Protein AF-A0A947CZ52-F1 (afdb_monomer_lite)

Radius of gyration: 17.49 Å; chains: 1; bounding box: 54×38×54 Å

Secondary structure (DSSP, 8-state):
-----------SSTTS-TT-EEESS---SSPPP-S--EEEEEEETTT--EEEEEEEEEEE-SSS-EEEEE-TTS-EEEEEE-STT-EEEEEE-TTS-EEEEEEEEETTEEEEEEE-HHHHHHHHHHHHHHTT-EEEE-GGG-EEEES-HHHHHHHHTT--GGGEEEEEEEEE-

Sequence (173 aa):
MTKTFKLIAVSLACLFLQSCYQIKEPIFDKGQRSTISGDILCSNLMSGKAFKDTLKEISTGWISVDYRYKSGDGTVLTFSSGPEDVNIVQMTQIDGSISIFFSDSKDDMLTIYAPDIVGKMNRLEEFRIRSNVAITRGTGGSALISGERPNILKYLSMHRRDLLTPVVLCRRA

Foldseek 3Di:
DDDDDDDDPDDPQLPQAQFWEWEDDDLDPAADDDPDAAKKWKAFPRVRDIDIWGWDWDWDDDPDIGIWTAIPQGKIWGWDDAPDQKTWIWIQHPVRIIIIWIWHDDPQKIWIKGFPCPPQVVVLVVLCVVLVWDWDQDPSNHIYIDDDSSSVNSSRNVCDPVRIDTGMMMGHD

pLDDT: mean 86.95, std 15.35, range [36.25, 97.5]

Organism: NCBI:txid2840188

Structure (mmCIF, N/CA/C/O backbone):
data_AF-A0A947CZ52-F1
#
_entry.id   AF-A0A947CZ52-F1
#
loop_
_atom_site.group_PDB
_atom_site.id
_atom_site.type_symbol
_atom_site.label_atom_id
_atom_site.label_alt_id
_atom_site.label_comp_id
_atom_site.label_asym_id
_atom_site.label_entity_id
_atom_site.label_seq_id
_atom_site.pdbx_PDB_ins_code
_atom_site.Cartn_x
_atom_site.Cartn_y
_atom_site.Cartn_z
_atom_site.occupancy
_atom_site.B_iso_or_equiv
_atom_site.auth_seq_id
_atom_site.auth_comp_id
_atom_site.auth_asym_id
_atom_site.auth_atom_id
_atom_site.pdbx_PDB_model_num
ATOM 1 N N . MET A 1 1 ? -30.366 22.668 -38.616 1.00 43.50 1 MET A N 1
ATOM 2 C CA . MET A 1 1 ? -30.354 22.622 -37.136 1.00 43.50 1 MET A CA 1
ATOM 3 C C . MET A 1 1 ? -29.797 21.274 -36.702 1.00 43.50 1 MET A C 1
ATOM 5 O O . MET A 1 1 ? -30.540 20.321 -36.517 1.00 43.50 1 MET A O 1
ATOM 9 N N . THR A 1 2 ? -28.476 21.171 -36.623 1.00 37.47 2 THR A N 1
ATOM 10 C CA . THR A 1 2 ? -27.760 19.941 -36.267 1.00 37.47 2 THR A CA 1
ATOM 11 C C . THR A 1 2 ? -27.255 20.093 -34.839 1.00 37.47 2 THR A C 1
ATOM 13 O O . THR A 1 2 ? -26.414 20.940 -34.551 1.00 37.47 2 THR A O 1
ATOM 16 N N . LYS A 1 3 ? -27.839 19.309 -33.929 1.00 52.78 3 LYS A N 1
ATOM 17 C CA . LYS A 1 3 ? -27.336 19.102 -32.571 1.00 52.78 3 LYS A CA 1
ATOM 18 C C . LYS A 1 3 ? -26.173 18.117 -32.658 1.00 52.78 3 LYS A C 1
ATOM 20 O O . LYS A 1 3 ? -26.393 16.998 -33.110 1.00 52.78 3 LYS A O 1
ATOM 25 N N . THR A 1 4 ? -25.000 18.473 -32.144 1.00 47.34 4 THR A N 1
ATOM 26 C CA . THR A 1 4 ? -24.012 17.455 -31.771 1.00 47.34 4 THR A CA 1
ATOM 27 C C . THR A 1 4 ? -23.315 17.871 -30.486 1.00 47.34 4 THR A C 1
ATOM 29 O O . THR A 1 4 ? -22.655 18.904 -30.406 1.00 47.34 4 THR A O 1
ATOM 32 N N . PHE A 1 5 ? -23.565 17.062 -29.461 1.00 44.16 5 PHE A N 1
ATOM 33 C CA . PHE A 1 5 ? -23.057 17.145 -28.103 1.00 44.16 5 PHE A CA 1
ATOM 34 C C . PHE A 1 5 ? -21.535 17.365 -28.072 1.00 44.16 5 PHE A C 1
ATOM 36 O O . PHE A 1 5 ? -20.767 16.494 -28.470 1.00 44.16 5 PHE A O 1
ATOM 43 N N . LYS A 1 6 ? -21.095 18.505 -27.532 1.00 47.59 6 LYS A N 1
ATOM 44 C CA . LYS A 1 6 ? -19.766 18.652 -26.927 1.00 47.59 6 LYS A CA 1
ATOM 45 C C . LYS A 1 6 ? -19.946 18.540 -25.423 1.00 47.59 6 LYS A C 1
ATOM 47 O O . LYS A 1 6 ? -20.361 19.509 -24.809 1.00 47.59 6 LYS A O 1
ATOM 52 N N . LEU A 1 7 ? -19.703 17.353 -24.886 1.00 51.16 7 LEU A N 1
ATOM 53 C CA . LEU A 1 7 ? -19.514 16.990 -23.474 1.00 51.16 7 LEU A CA 1
ATOM 54 C C . LEU A 1 7 ? -19.407 15.462 -23.553 1.00 51.16 7 LEU A C 1
ATOM 56 O O . LEU A 1 7 ? -20.362 14.809 -23.947 1.00 51.16 7 LEU A O 1
ATOM 60 N N . ILE A 1 8 ? -18.238 14.851 -23.409 1.00 45.78 8 ILE A N 1
ATOM 61 C CA . ILE A 1 8 ? -17.661 14.493 -22.115 1.00 45.78 8 ILE A CA 1
ATOM 62 C C . ILE A 1 8 ? -16.153 14.317 -22.342 1.00 45.78 8 ILE A C 1
ATOM 64 O O . ILE A 1 8 ? -15.705 13.331 -22.920 1.00 45.78 8 ILE A O 1
ATOM 68 N N . ALA A 1 9 ? -15.369 15.295 -21.902 1.00 46.38 9 ALA A N 1
ATOM 69 C CA . ALA A 1 9 ? -13.922 15.182 -21.732 1.00 46.38 9 ALA A CA 1
ATOM 70 C C . ALA A 1 9 ? -13.598 15.476 -20.265 1.00 46.38 9 ALA A C 1
ATOM 72 O O . ALA A 1 9 ? -12.869 16.403 -19.939 1.0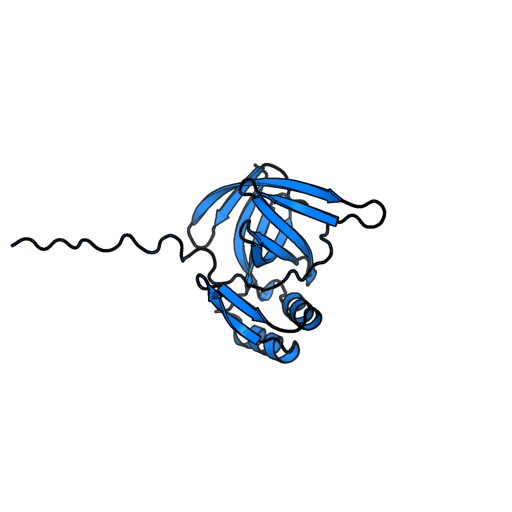0 46.38 9 ALA A O 1
ATOM 73 N N . VAL A 1 10 ? -14.239 14.734 -19.364 1.00 48.84 10 VAL A N 1
ATOM 74 C CA . VAL A 1 10 ? -13.966 14.745 -17.927 1.00 48.84 10 VAL A CA 1
ATOM 75 C C . VAL A 1 10 ? -14.163 13.307 -17.451 1.00 48.84 10 VAL A C 1
ATOM 77 O O . VAL A 1 10 ? -15.118 12.659 -17.875 1.00 48.84 10 VAL A O 1
ATOM 80 N N . SER A 1 11 ? -13.263 12.829 -16.586 1.00 41.50 11 SER A N 1
ATOM 81 C CA . SER A 1 11 ? -13.376 11.577 -15.808 1.00 41.50 11 SER A CA 1
ATOM 82 C C . SER A 1 11 ? -12.683 10.315 -16.343 1.00 41.50 11 SER A C 1
ATOM 84 O O . SER A 1 11 ? -13.212 9.222 -16.177 1.00 41.50 11 SER A O 1
ATOM 86 N N . LEU A 1 12 ? -11.458 10.405 -16.878 1.00 36.25 12 LEU A N 1
ATOM 87 C CA . LEU A 1 12 ? -10.589 9.212 -16.990 1.00 36.25 12 LEU A CA 1
ATOM 88 C C . LEU A 1 12 ? -9.523 9.105 -15.883 1.00 36.25 12 LEU A C 1
ATOM 90 O O . LEU A 1 12 ? -8.835 8.094 -15.811 1.00 36.25 12 LEU A O 1
ATOM 94 N N . ALA A 1 13 ? -9.421 10.100 -14.993 1.00 39.09 13 ALA A N 1
ATOM 95 C CA . ALA A 1 13 ? -8.494 10.102 -13.853 1.00 39.09 13 ALA A CA 1
ATOM 96 C C . ALA A 1 13 ? -9.147 9.700 -12.506 1.00 39.09 13 ALA A C 1
ATOM 98 O O . ALA A 1 13 ? -8.440 9.454 -11.537 1.00 39.09 13 ALA A O 1
ATOM 99 N N . CYS A 1 14 ? -10.481 9.572 -12.430 1.00 38.66 14 CYS A N 1
ATOM 100 C CA . CYS A 1 14 ? -11.208 9.266 -11.181 1.00 38.66 14 CYS A CA 1
ATOM 101 C C . CYS A 1 14 ? -11.470 7.770 -10.916 1.00 38.66 14 CYS A C 1
ATOM 103 O O . CYS A 1 14 ? -12.133 7.434 -9.938 1.00 38.66 14 CYS A O 1
ATOM 105 N N . LEU A 1 15 ? -10.986 6.868 -11.772 1.00 40.78 15 LEU A N 1
ATOM 106 C CA . LEU A 1 15 ? -11.230 5.422 -11.639 1.00 40.78 15 LEU A CA 1
ATOM 107 C C . LEU A 1 15 ? -10.068 4.657 -10.991 1.00 40.78 15 LEU A C 1
ATOM 109 O O . LEU A 1 15 ? -10.142 3.442 -10.849 1.00 40.78 15 LEU A O 1
ATOM 113 N N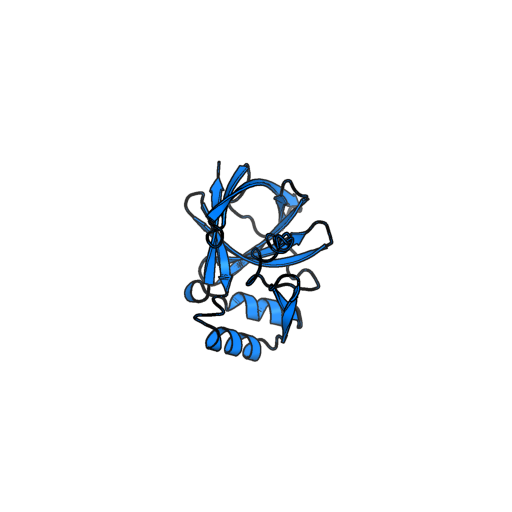 . PHE A 1 16 ? -8.999 5.346 -10.586 1.00 42.53 16 PHE A N 1
ATOM 114 C CA . PHE A 1 16 ? -7.753 4.684 -10.200 1.00 42.53 16 PHE A CA 1
ATOM 115 C C . PHE A 1 16 ? -7.609 4.351 -8.708 1.00 42.53 16 PHE A C 1
ATOM 117 O O . PHE A 1 16 ? -6.703 3.598 -8.373 1.00 42.53 16 PHE A O 1
ATOM 124 N N . LEU A 1 17 ? -8.465 4.858 -7.810 1.00 48.59 17 LEU A N 1
ATOM 125 C CA . LEU A 1 17 ? -8.219 4.775 -6.357 1.00 48.59 17 LEU A CA 1
ATOM 126 C C . LEU A 1 17 ? -9.491 4.641 -5.498 1.00 48.59 17 LEU A C 1
ATOM 128 O O . LEU A 1 17 ? -9.526 5.126 -4.370 1.00 48.59 17 LEU A O 1
ATOM 132 N N . GLN A 1 18 ? -10.546 3.984 -5.990 1.00 53.91 18 GLN A N 1
ATOM 133 C CA . GLN A 1 18 ? -11.814 3.899 -5.240 1.00 53.91 18 GLN A CA 1
ATOM 134 C C . GLN A 1 18 ? -11.773 3.016 -3.979 1.00 53.91 18 GLN A C 1
ATOM 136 O O . GLN A 1 18 ? -12.779 2.871 -3.291 1.00 53.91 18 GLN A O 1
ATOM 141 N N . SER A 1 19 ? -10.624 2.433 -3.647 1.00 58.53 19 SER A N 1
ATOM 142 C CA . SER A 1 19 ? -10.519 1.544 -2.490 1.00 58.53 19 SER A CA 1
ATOM 143 C C . SER A 1 19 ? -9.148 1.562 -1.807 1.00 58.53 19 SER A C 1
ATOM 145 O O . SER A 1 19 ? -8.890 0.741 -0.939 1.00 58.53 19 SER A O 1
ATOM 147 N N . CYS A 1 20 ? -8.277 2.533 -2.099 1.00 82.88 20 CYS A N 1
ATOM 148 C CA . CYS A 1 20 ? -7.133 2.797 -1.218 1.00 82.88 20 CYS A CA 1
ATOM 149 C C . CYS A 1 20 ? -7.583 3.633 -0.015 1.00 82.88 20 CYS A C 1
ATOM 151 O O . CYS A 1 20 ? -8.494 4.463 -0.121 1.00 82.88 20 CYS A O 1
ATOM 153 N N . TYR A 1 21 ? -6.916 3.451 1.120 1.00 92.00 21 TYR A N 1
ATOM 154 C CA . TYR A 1 21 ? -7.121 4.326 2.265 1.00 92.00 21 TYR A CA 1
ATOM 155 C C . TYR A 1 21 ? -6.244 5.568 2.150 1.00 92.00 21 TYR A C 1
ATOM 157 O O . TYR A 1 21 ? -5.119 5.482 1.673 1.00 92.00 21 TYR A O 1
ATOM 165 N N . GLN A 1 22 ? -6.727 6.710 2.620 1.00 94.06 22 GLN A N 1
ATOM 166 C CA . GLN A 1 22 ? -5.927 7.913 2.836 1.00 94.06 22 GLN A CA 1
ATOM 167 C C . GLN A 1 22 ? -5.703 8.120 4.329 1.00 94.06 22 GLN A C 1
ATOM 169 O O . GLN A 1 22 ? -6.574 7.803 5.139 1.00 94.06 22 GLN A O 1
ATOM 174 N N . ILE A 1 23 ? -4.551 8.679 4.685 1.00 94.69 23 ILE A N 1
ATOM 175 C CA . ILE A 1 23 ? -4.229 9.109 6.049 1.00 94.69 23 ILE A CA 1
ATOM 176 C C . ILE A 1 23 ? -3.572 10.488 6.009 1.00 94.69 23 ILE A C 1
ATOM 178 O O . ILE A 1 23 ? -3.002 10.884 4.994 1.00 94.69 23 ILE A O 1
ATOM 182 N N . LYS A 1 24 ? -3.668 11.234 7.111 1.00 92.38 24 LYS A N 1
ATOM 183 C CA . LYS A 1 24 ? -3.115 12.596 7.195 1.00 92.38 24 LYS A CA 1
ATOM 184 C C . LYS A 1 24 ? -1.618 12.626 7.489 1.00 92.38 24 LYS A C 1
ATOM 186 O O . LYS A 1 24 ? -0.940 13.554 7.072 1.00 92.38 24 LYS A O 1
ATOM 191 N N . GLU A 1 25 ? -1.125 11.630 8.215 1.00 93.75 25 GLU A N 1
ATOM 192 C CA . GLU A 1 25 ? 0.248 11.582 8.714 1.00 93.75 25 GLU A CA 1
ATOM 193 C C . GLU A 1 25 ? 0.836 10.180 8.524 1.00 93.75 25 GLU A C 1
ATOM 195 O O . GLU A 1 25 ? 0.078 9.205 8.542 1.00 93.75 25 GLU A O 1
ATOM 200 N N . PRO A 1 26 ? 2.165 10.047 8.356 1.00 94.25 26 PRO A N 1
ATOM 201 C CA . PRO A 1 26 ? 2.825 8.749 8.277 1.00 94.25 26 PRO A CA 1
ATOM 202 C C . PRO A 1 26 ? 2.559 7.876 9.510 1.00 94.25 26 PRO A C 1
ATOM 204 O O . PRO A 1 26 ? 2.673 8.328 10.648 1.00 94.25 26 PRO A O 1
ATOM 207 N N . ILE A 1 27 ? 2.274 6.592 9.292 1.00 94.94 27 ILE A N 1
ATOM 208 C CA . ILE A 1 27 ? 2.032 5.609 10.365 1.00 94.94 27 ILE A CA 1
ATOM 209 C C . ILE A 1 27 ? 3.194 4.632 10.563 1.00 94.94 27 ILE A C 1
ATOM 211 O O . ILE A 1 27 ? 3.189 3.867 11.534 1.00 94.94 27 ILE A O 1
ATOM 215 N N . PHE A 1 28 ? 4.194 4.657 9.680 1.00 94.19 28 PHE A N 1
ATOM 216 C CA . PHE A 1 28 ? 5.405 3.844 9.781 1.00 94.19 28 PHE A CA 1
ATOM 217 C C . PHE A 1 28 ? 6.637 4.711 10.023 1.00 94.19 28 PHE A C 1
ATOM 219 O O . PHE A 1 28 ? 7.000 5.530 9.177 1.00 94.19 28 PHE A O 1
ATOM 226 N N . ASP A 1 29 ? 7.327 4.460 11.137 1.00 90.25 29 ASP A N 1
ATOM 227 C CA . ASP A 1 29 ? 8.626 5.090 11.409 1.00 90.25 29 ASP A CA 1
ATOM 228 C C . ASP A 1 29 ? 9.718 4.503 10.518 1.00 90.25 29 ASP A C 1
ATOM 230 O O . ASP A 1 29 ? 10.625 5.215 10.102 1.00 90.25 29 ASP A O 1
ATOM 234 N N . LYS A 1 30 ? 9.616 3.205 10.206 1.00 93.00 30 LYS A N 1
ATOM 235 C CA . LYS A 1 30 ? 10.569 2.457 9.385 1.00 93.00 30 LYS A CA 1
ATOM 236 C C . LYS A 1 30 ? 9.849 1.505 8.447 1.00 93.00 30 LYS A C 1
ATOM 238 O O . LYS A 1 30 ? 8.805 0.958 8.803 1.00 93.00 30 LYS A O 1
ATOM 243 N N . GLY A 1 31 ? 10.434 1.298 7.278 1.00 95.12 31 GLY A N 1
ATOM 244 C CA . GLY A 1 31 ? 10.046 0.264 6.341 1.00 95.12 31 GLY A CA 1
ATOM 245 C C . GLY A 1 31 ? 10.912 -0.983 6.456 1.00 95.12 31 GLY A C 1
ATOM 246 O O . GLY A 1 31 ? 12.077 -0.944 6.855 1.00 95.12 31 GLY A O 1
ATOM 247 N N . GLN A 1 32 ? 10.313 -2.104 6.086 1.00 94.31 32 GLN A N 1
ATOM 248 C CA . GLN A 1 32 ? 10.964 -3.392 5.935 1.00 94.31 32 GLN A CA 1
ATOM 249 C C . GLN A 1 32 ? 11.346 -3.623 4.477 1.00 94.31 32 GLN A C 1
ATOM 251 O O . GLN A 1 32 ? 10.759 -3.052 3.554 1.00 94.31 32 GLN A O 1
ATOM 256 N N . ARG A 1 33 ? 12.342 -4.486 4.274 1.00 92.94 33 ARG A N 1
ATOM 257 C CA . ARG A 1 33 ? 12.773 -4.861 2.935 1.00 92.94 33 ARG A CA 1
ATOM 258 C C . ARG A 1 33 ? 11.669 -5.638 2.219 1.00 92.94 33 ARG A C 1
ATOM 260 O O . ARG A 1 33 ? 11.100 -6.570 2.777 1.00 92.94 33 ARG A O 1
ATOM 267 N N . SER A 1 34 ? 11.426 -5.273 0.971 1.00 88.56 34 SER A N 1
ATOM 268 C CA . SER A 1 34 ? 10.576 -5.974 0.018 1.00 88.56 34 SER A CA 1
ATOM 269 C C . SER A 1 34 ? 11.436 -6.550 -1.107 1.00 88.56 34 SER A C 1
ATOM 271 O O . SER A 1 34 ? 12.543 -6.088 -1.380 1.00 88.56 34 SER A O 1
ATOM 273 N N . THR A 1 35 ? 10.931 -7.574 -1.781 1.00 84.75 35 THR A N 1
ATOM 274 C CA . THR A 1 35 ? 11.567 -8.189 -2.957 1.00 84.75 35 THR A CA 1
ATOM 275 C C . THR A 1 35 ? 11.431 -7.331 -4.219 1.00 84.75 35 THR A C 1
ATOM 277 O O . THR A 1 35 ? 12.051 -7.633 -5.243 1.00 84.75 35 THR A O 1
ATOM 280 N N . ILE A 1 36 ? 10.638 -6.257 -4.176 1.00 79.88 36 ILE A N 1
ATOM 281 C CA . ILE A 1 36 ? 10.373 -5.411 -5.339 1.00 79.88 36 ILE A CA 1
ATOM 282 C C . ILE A 1 36 ? 11.458 -4.342 -5.489 1.00 79.88 36 ILE A C 1
ATOM 284 O O . ILE A 1 36 ? 11.681 -3.520 -4.609 1.00 79.88 36 ILE A O 1
ATOM 288 N N . SER A 1 37 ? 12.163 -4.361 -6.611 1.00 90.19 37 SER A N 1
ATOM 289 C CA . SER A 1 37 ? 13.085 -3.304 -7.033 1.00 90.19 37 SER A CA 1
ATOM 290 C C . SER A 1 37 ? 13.428 -3.504 -8.507 1.00 90.19 37 SER A C 1
ATOM 292 O O . SER A 1 37 ? 13.287 -4.613 -9.038 1.00 90.19 37 SER A O 1
ATOM 294 N N . GLY A 1 38 ? 13.866 -2.426 -9.152 1.00 92.88 38 GLY A N 1
ATOM 295 C CA . GLY A 1 38 ? 14.144 -2.381 -10.582 1.00 92.88 38 GLY A CA 1
ATOM 296 C C . GLY A 1 38 ? 12.920 -1.998 -11.406 1.00 92.88 38 GLY A C 1
ATOM 297 O O . GLY A 1 38 ? 11.958 -1.418 -10.892 1.00 92.88 38 GLY A O 1
ATOM 298 N N . ASP A 1 39 ? 12.988 -2.309 -12.694 1.00 95.12 39 ASP A N 1
ATOM 299 C CA . ASP A 1 39 ? 11.918 -2.027 -13.641 1.00 95.12 39 ASP A CA 1
ATOM 300 C C . ASP A 1 39 ? 10.771 -3.019 -13.454 1.00 95.12 39 ASP A C 1
ATOM 302 O O . ASP A 1 39 ? 10.970 -4.233 -13.356 1.00 95.12 39 ASP A O 1
ATOM 306 N N . ILE A 1 40 ? 9.553 -2.489 -13.399 1.00 93.94 40 ILE A N 1
ATOM 307 C CA . ILE A 1 40 ? 8.331 -3.266 -13.241 1.00 93.94 40 ILE A CA 1
ATOM 308 C C . ILE A 1 40 ? 7.323 -2.913 -14.330 1.00 93.94 40 ILE A C 1
ATOM 310 O O . ILE A 1 40 ? 7.126 -1.753 -14.697 1.00 93.94 40 ILE A O 1
ATOM 314 N N . LEU A 1 41 ? 6.651 -3.941 -14.837 1.00 94.75 41 LEU A N 1
ATOM 315 C CA . LEU A 1 41 ? 5.488 -3.812 -15.700 1.00 94.75 41 LEU A CA 1
ATOM 316 C C . LEU A 1 41 ? 4.242 -4.133 -14.883 1.00 94.75 41 LEU A C 1
ATOM 318 O O . LEU A 1 41 ? 4.063 -5.264 -14.431 1.00 94.75 41 LEU A O 1
ATOM 322 N N . CYS A 1 42 ? 3.377 -3.143 -14.722 1.00 93.38 42 CYS A N 1
ATOM 323 C CA . CYS A 1 42 ? 2.147 -3.250 -13.962 1.00 93.38 42 CYS A CA 1
ATOM 324 C C . CYS A 1 42 ? 0.923 -3.282 -14.876 1.00 93.38 42 CYS A C 1
ATOM 326 O O . CYS A 1 42 ? 0.877 -2.617 -15.909 1.00 93.38 42 CYS A O 1
ATOM 328 N N . SER A 1 43 ? -0.098 -4.028 -14.468 1.00 94.88 43 SER A N 1
ATOM 329 C CA . SER A 1 43 ? -1.421 -4.062 -15.079 1.00 94.88 43 SER A CA 1
ATOM 330 C C . SER A 1 43 ? -2.466 -3.758 -14.017 1.00 94.88 43 SER A C 1
ATOM 332 O O . SER A 1 43 ? -2.541 -4.432 -12.989 1.00 94.88 43 SER A O 1
ATOM 334 N N . ASN A 1 44 ? -3.263 -2.722 -14.255 1.00 91.75 44 ASN A N 1
ATOM 335 C CA . ASN A 1 44 ? -4.409 -2.402 -13.423 1.00 91.75 44 ASN A CA 1
ATOM 336 C C . ASN A 1 44 ? -5.577 -3.312 -13.825 1.00 91.75 44 ASN A C 1
ATOM 338 O O . ASN A 1 44 ? -6.104 -3.196 -14.931 1.00 91.75 44 ASN A O 1
ATOM 342 N N . LEU A 1 45 ? -5.994 -4.194 -12.919 1.00 91.06 45 LEU A N 1
ATOM 343 C CA . LEU A 1 45 ? -7.008 -5.217 -13.189 1.00 91.06 45 LEU A CA 1
ATOM 344 C C . LEU A 1 45 ? -8.414 -4.637 -13.375 1.00 91.06 45 LEU A C 1
ATOM 346 O O . LEU A 1 45 ? -9.246 -5.249 -14.036 1.00 91.06 45 LEU A O 1
ATOM 350 N N . MET A 1 46 ? -8.669 -3.443 -12.839 1.00 86.12 46 MET A N 1
ATOM 351 C CA . MET A 1 46 ? -9.971 -2.777 -12.934 1.00 86.12 46 MET A CA 1
ATOM 352 C C . MET A 1 46 ? -10.163 -2.062 -14.275 1.00 86.12 46 MET A C 1
ATOM 354 O O . MET A 1 46 ? -11.266 -2.017 -14.809 1.00 86.12 46 MET A O 1
ATOM 358 N N . SER A 1 47 ? -9.094 -1.479 -14.821 1.00 86.94 47 SER A N 1
ATOM 359 C CA . SER A 1 47 ? -9.126 -0.703 -16.070 1.00 86.94 47 SER A CA 1
ATOM 360 C C . SER A 1 47 ? -8.525 -1.432 -17.274 1.00 86.94 47 SER A C 1
ATOM 362 O O . SER A 1 47 ? -8.653 -0.948 -18.397 1.00 86.94 47 SER A O 1
ATOM 364 N N . GLY A 1 48 ? -7.817 -2.542 -17.052 1.00 89.31 48 GLY A N 1
ATOM 365 C CA . GLY A 1 48 ? -7.059 -3.280 -18.066 1.00 89.31 48 GLY A CA 1
ATOM 366 C C . GLY A 1 48 ? -5.803 -2.560 -18.572 1.00 89.31 48 GLY A C 1
ATOM 367 O O . GLY A 1 48 ? -5.090 -3.091 -19.423 1.00 89.31 48 GLY A O 1
ATOM 368 N N . LYS A 1 49 ? -5.508 -1.350 -18.082 1.00 92.25 49 LYS A N 1
ATOM 369 C CA . LYS A 1 49 ? -4.368 -0.558 -18.553 1.00 92.25 49 LYS A CA 1
ATOM 370 C C . LYS A 1 49 ? -3.062 -1.075 -17.966 1.00 92.25 49 LYS A C 1
ATOM 372 O O . LYS A 1 49 ? -2.966 -1.310 -16.761 1.00 92.25 49 LYS A O 1
ATOM 377 N N . ALA A 1 50 ? -2.050 -1.180 -18.820 1.00 93.25 50 ALA A N 1
ATOM 378 C CA . ALA A 1 50 ? -0.683 -1.450 -18.408 1.00 93.25 50 ALA A CA 1
ATOM 379 C C . ALA A 1 50 ? 0.118 -0.149 -18.270 1.00 93.25 50 ALA A C 1
ATOM 381 O O . ALA A 1 50 ? -0.101 0.806 -19.017 1.00 93.25 50 ALA A O 1
ATOM 382 N N . PHE A 1 51 ? 1.057 -0.129 -17.333 1.00 91.50 51 PHE A N 1
ATOM 383 C CA . PHE A 1 51 ? 2.021 0.950 -17.152 1.00 91.50 51 PHE A CA 1
ATOM 384 C C . PHE A 1 51 ? 3.363 0.376 -16.701 1.00 91.50 51 PHE A C 1
ATOM 386 O O . PHE A 1 51 ? 3.431 -0.735 -16.176 1.00 91.50 51 PHE A O 1
ATOM 393 N N . LYS A 1 52 ? 4.437 1.121 -16.946 1.00 94.25 52 LYS A N 1
ATOM 394 C CA . LYS A 1 52 ? 5.781 0.781 -16.481 1.00 94.25 52 LYS A CA 1
ATOM 395 C C . LYS A 1 52 ? 6.187 1.751 -15.390 1.00 94.25 52 LYS A C 1
ATOM 397 O O . LYS A 1 52 ? 5.826 2.924 -15.463 1.00 94.25 52 LYS A O 1
ATOM 402 N N . ASP A 1 53 ? 6.944 1.253 -14.431 1.00 92.88 53 ASP A N 1
ATOM 403 C CA . ASP A 1 53 ? 7.572 2.065 -13.400 1.00 92.88 53 ASP A CA 1
ATOM 404 C C . ASP A 1 53 ? 8.936 1.468 -13.035 1.00 92.88 53 ASP A C 1
ATOM 406 O O . ASP A 1 53 ? 9.221 0.311 -13.347 1.00 92.88 53 ASP A O 1
ATOM 410 N N . THR A 1 54 ? 9.775 2.253 -12.373 1.00 94.12 54 THR A N 1
ATOM 411 C CA . THR A 1 54 ? 11.068 1.825 -11.849 1.00 94.12 54 THR A CA 1
ATOM 412 C C . THR A 1 54 ? 11.096 2.107 -10.357 1.00 94.12 54 THR A C 1
ATOM 414 O O . THR A 1 54 ? 10.996 3.257 -9.933 1.00 94.12 54 THR A O 1
ATOM 417 N N . LEU A 1 55 ? 11.281 1.065 -9.549 1.00 94.12 55 LEU A N 1
ATOM 418 C CA . LEU A 1 55 ? 11.395 1.191 -8.099 1.00 94.12 55 LEU A CA 1
ATOM 419 C C . LEU A 1 55 ? 12.853 1.088 -7.664 1.00 94.12 55 LEU A C 1
ATOM 421 O O . LEU A 1 55 ? 13.479 0.029 -7.749 1.00 94.12 55 LEU A O 1
ATOM 425 N N . LYS A 1 56 ? 13.390 2.186 -7.139 1.00 96.38 56 LYS A N 1
ATOM 426 C CA . LYS A 1 56 ? 14.735 2.228 -6.566 1.00 96.38 56 LYS A CA 1
ATOM 427 C C . LYS A 1 56 ? 14.683 2.026 -5.054 1.00 96.38 56 LYS A C 1
ATOM 429 O O . LYS A 1 56 ? 14.103 2.849 -4.348 1.00 96.38 56 LYS A O 1
ATOM 434 N N . GLU A 1 57 ? 15.325 0.968 -4.561 1.00 96.44 57 GLU A N 1
ATOM 435 C CA . GLU A 1 57 ? 15.520 0.745 -3.122 1.00 96.44 57 GLU A CA 1
ATOM 436 C C . GLU A 1 57 ? 16.430 1.839 -2.532 1.00 96.44 57 GLU A C 1
ATOM 438 O O . GLU A 1 57 ? 17.469 2.194 -3.094 1.00 96.44 57 GLU A O 1
ATOM 443 N N . ILE A 1 58 ? 16.016 2.385 -1.392 1.00 96.19 58 ILE A N 1
ATOM 444 C CA . ILE A 1 58 ? 16.750 3.339 -0.567 1.00 96.19 58 ILE A CA 1
ATOM 445 C C . ILE A 1 58 ? 16.803 2.736 0.834 1.00 96.19 58 ILE A C 1
ATOM 447 O O . ILE A 1 58 ? 15.764 2.485 1.440 1.00 96.19 58 ILE A O 1
ATOM 451 N N . SER A 1 59 ? 18.005 2.519 1.357 1.00 94.81 59 SER A N 1
ATOM 452 C CA . SER A 1 59 ? 18.215 1.966 2.695 1.00 94.81 59 SER A CA 1
ATOM 453 C C . SER A 1 59 ? 19.029 2.927 3.554 1.00 94.81 59 SER A C 1
ATOM 455 O O . SER A 1 59 ? 20.066 3.420 3.106 1.00 94.81 59 SER A O 1
ATOM 457 N N . THR A 1 60 ? 18.599 3.170 4.791 1.00 94.38 60 THR A N 1
ATOM 458 C CA . THR A 1 60 ? 19.335 4.011 5.752 1.00 94.38 60 THR A CA 1
ATOM 459 C C . THR A 1 60 ? 19.464 3.334 7.114 1.00 94.38 60 THR A C 1
ATOM 461 O O . THR A 1 60 ? 18.633 2.511 7.485 1.00 94.38 60 THR A O 1
ATOM 464 N N . GLY A 1 61 ? 20.501 3.689 7.879 1.00 89.25 61 GLY A N 1
ATOM 465 C CA . GLY A 1 61 ? 20.767 3.111 9.200 1.00 89.25 61 GLY A CA 1
ATOM 466 C C . GLY A 1 61 ? 21.580 1.811 9.158 1.00 89.25 61 GLY A C 1
ATOM 467 O O . GLY A 1 61 ? 21.599 1.097 8.164 1.00 89.25 61 GLY A O 1
ATOM 468 N N . TRP A 1 62 ? 22.280 1.530 10.260 1.00 83.56 62 TRP A N 1
ATOM 469 C CA . TRP A 1 62 ? 23.271 0.449 10.375 1.00 83.56 62 TRP A CA 1
ATOM 470 C C . TRP A 1 62 ? 22.815 -0.708 11.280 1.00 83.56 62 TRP A C 1
ATOM 472 O O . TRP A 1 62 ? 23.034 -1.863 10.945 1.00 83.56 62 TRP A O 1
ATOM 482 N N . ILE A 1 63 ? 22.137 -0.410 12.399 1.00 87.50 63 ILE A N 1
ATOM 483 C CA . ILE A 1 63 ? 21.620 -1.421 13.349 1.00 87.50 63 ILE A CA 1
ATOM 484 C C . ILE A 1 63 ? 20.188 -1.850 13.007 1.00 87.50 63 ILE A C 1
ATOM 486 O O . ILE A 1 63 ? 19.818 -3.010 13.139 1.00 87.50 63 ILE A O 1
ATOM 490 N N . SER A 1 64 ? 19.355 -0.903 12.585 1.00 88.62 64 SER A N 1
ATOM 491 C CA . SER A 1 64 ? 17.963 -1.150 12.211 1.00 88.62 64 SER A CA 1
ATOM 492 C C . SER A 1 64 ? 17.700 -0.372 10.935 1.00 88.62 64 SER A C 1
ATOM 494 O O . SER A 1 64 ? 17.413 0.831 10.983 1.00 88.62 64 SER A O 1
ATOM 496 N N . VAL A 1 65 ? 17.913 -1.077 9.824 1.00 93.50 65 VAL A N 1
ATOM 497 C CA . VAL A 1 65 ? 17.849 -0.538 8.468 1.00 93.50 65 VAL A CA 1
ATOM 498 C C . VAL A 1 65 ? 16.406 -0.163 8.142 1.00 93.50 65 VAL A C 1
ATOM 500 O O . VAL A 1 65 ? 15.499 -0.975 8.309 1.00 93.50 65 VAL A O 1
ATOM 503 N N . ASP A 1 66 ? 16.202 1.073 7.705 1.00 96.44 66 ASP A N 1
ATOM 504 C CA . ASP A 1 66 ? 14.938 1.563 7.164 1.00 96.44 66 ASP A CA 1
ATOM 505 C C . ASP A 1 66 ? 14.976 1.445 5.638 1.00 96.44 66 ASP A C 1
ATOM 507 O O . ASP A 1 66 ? 15.792 2.108 4.990 1.00 96.44 66 ASP A O 1
ATOM 511 N N . TYR A 1 67 ? 14.113 0.588 5.087 1.00 96.75 67 TYR A N 1
ATOM 512 C CA . TYR A 1 67 ? 13.976 0.366 3.649 1.00 96.75 67 TYR A CA 1
ATOM 513 C C . TYR A 1 67 ? 12.792 1.150 3.080 1.00 96.75 67 TYR A C 1
ATOM 515 O O . TYR A 1 67 ? 11.654 1.028 3.536 1.00 96.75 67 TYR A O 1
ATOM 523 N N . ARG A 1 68 ? 13.051 1.917 2.023 1.00 96.81 68 ARG A N 1
ATOM 524 C CA . ARG A 1 68 ? 12.057 2.662 1.242 1.00 96.81 68 ARG A CA 1
ATOM 525 C C . ARG A 1 68 ? 12.272 2.388 -0.241 1.00 96.81 68 ARG A C 1
ATOM 527 O O . ARG A 1 68 ? 13.373 2.038 -0.655 1.00 96.81 68 ARG A O 1
ATOM 534 N N . TYR A 1 69 ? 11.243 2.596 -1.051 1.00 95.31 69 TYR A N 1
ATOM 535 C CA . TYR A 1 69 ? 11.317 2.386 -2.497 1.00 95.31 69 TYR A CA 1
ATOM 536 C C . TYR A 1 69 ? 10.795 3.621 -3.211 1.00 95.31 69 TYR A C 1
ATOM 538 O O . TYR A 1 69 ? 9.650 4.009 -3.003 1.00 95.31 69 TYR A O 1
ATOM 546 N N . LYS A 1 70 ? 11.637 4.259 -4.023 1.00 96.50 70 LYS A N 1
ATOM 547 C CA . LYS A 1 70 ? 11.279 5.471 -4.759 1.00 96.50 70 LYS A CA 1
ATOM 548 C C . LYS A 1 70 ? 10.958 5.136 -6.213 1.00 96.50 70 LYS A C 1
ATOM 550 O O . LYS A 1 70 ? 11.802 4.561 -6.897 1.00 96.50 70 LYS A O 1
ATOM 555 N N . SER A 1 71 ? 9.759 5.508 -6.645 1.00 94.88 71 SER A N 1
ATOM 556 C CA . SER A 1 71 ? 9.289 5.441 -8.032 1.00 94.88 71 SER A CA 1
ATOM 557 C C . SER A 1 71 ? 9.964 6.503 -8.910 1.00 94.88 71 SER A C 1
ATOM 559 O O . SER A 1 71 ? 10.504 7.497 -8.403 1.00 94.88 71 SER A O 1
ATOM 561 N N . GLY A 1 72 ? 9.913 6.316 -10.233 1.00 91.56 72 GLY A N 1
ATOM 562 C CA . GLY A 1 72 ? 10.386 7.293 -11.212 1.00 91.56 72 GLY A CA 1
ATOM 563 C C . GLY A 1 72 ? 9.668 8.645 -11.123 1.00 91.56 72 GLY A C 1
ATOM 564 O O . GLY A 1 72 ? 10.279 9.677 -11.402 1.00 91.56 72 GLY A O 1
ATOM 565 N N . ASP A 1 73 ? 8.411 8.662 -10.667 1.00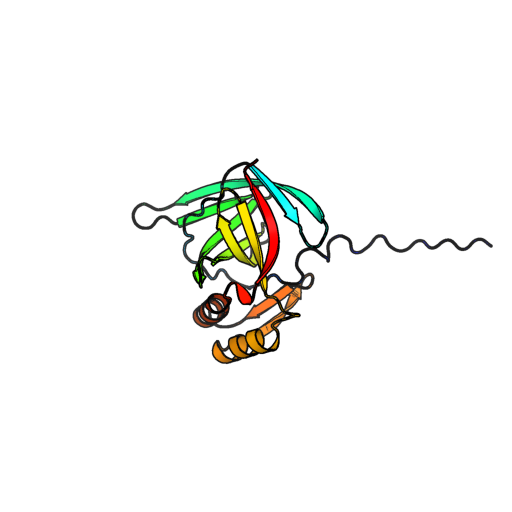 91.38 73 ASP A N 1
ATOM 566 C CA . ASP A 1 73 ? 7.628 9.891 -10.465 1.00 91.38 73 ASP A CA 1
ATOM 567 C C . ASP A 1 73 ? 7.922 10.606 -9.130 1.00 91.38 73 ASP A C 1
ATOM 569 O O . ASP A 1 73 ? 7.409 11.693 -8.860 1.00 91.38 73 ASP A O 1
ATOM 573 N N . GLY A 1 74 ? 8.785 10.017 -8.298 1.00 92.94 74 GLY A N 1
ATOM 574 C CA . GLY A 1 74 ? 9.170 10.547 -6.996 1.00 92.94 74 GLY A CA 1
ATOM 575 C C . GLY A 1 74 ? 8.360 10.018 -5.812 1.00 92.94 74 GLY A C 1
ATOM 576 O O . GLY A 1 74 ? 8.755 10.293 -4.677 1.00 92.94 74 GLY A O 1
ATOM 577 N N . THR A 1 75 ? 7.307 9.235 -6.045 1.00 94.88 75 THR A N 1
ATOM 578 C CA . THR A 1 75 ? 6.515 8.564 -5.007 1.00 94.88 75 THR A CA 1
ATOM 579 C C . THR A 1 75 ? 7.384 7.621 -4.180 1.00 94.88 75 THR A C 1
ATOM 581 O O . THR A 1 75 ? 8.239 6.912 -4.712 1.00 94.88 75 THR A O 1
ATOM 584 N N . VAL A 1 76 ? 7.161 7.590 -2.865 1.00 96.31 76 VAL A N 1
ATOM 585 C CA . VAL A 1 76 ? 7.899 6.732 -1.931 1.00 96.31 76 VAL A CA 1
ATOM 586 C C . VAL A 1 76 ? 6.977 5.679 -1.334 1.00 96.31 76 VAL A C 1
ATOM 588 O O . VAL A 1 76 ? 5.969 6.003 -0.709 1.00 96.31 76 VAL A O 1
ATOM 591 N N . LEU A 1 77 ? 7.358 4.413 -1.478 1.00 95.75 77 LEU A N 1
ATOM 592 C CA . LEU A 1 77 ? 6.696 3.267 -0.871 1.00 95.75 77 LEU A CA 1
ATOM 593 C C . LEU A 1 77 ? 7.458 2.805 0.372 1.00 95.75 77 LEU A C 1
ATOM 595 O O . LEU A 1 77 ? 8.686 2.690 0.373 1.00 95.75 77 LEU A O 1
ATOM 599 N N . THR A 1 78 ? 6.707 2.510 1.425 1.00 96.75 78 THR A N 1
ATOM 600 C CA . THR A 1 78 ? 7.201 1.953 2.686 1.00 96.75 78 THR A CA 1
ATOM 601 C C . THR A 1 78 ? 6.405 0.710 3.021 1.00 96.75 78 THR A C 1
ATOM 603 O O . THR A 1 78 ? 5.183 0.782 3.132 1.00 96.75 78 THR A O 1
ATOM 606 N N . PHE A 1 79 ? 7.094 -0.406 3.219 1.00 95.00 79 PHE A N 1
ATOM 607 C CA . PHE A 1 79 ? 6.474 -1.690 3.519 1.00 95.00 79 PHE A CA 1
ATOM 608 C C . PHE A 1 79 ? 6.546 -1.971 5.014 1.00 95.00 79 PHE A C 1
ATOM 610 O O . PHE A 1 79 ? 7.572 -1.732 5.645 1.00 95.00 79 PHE A O 1
ATOM 617 N N . SER A 1 80 ? 5.472 -2.507 5.574 1.00 95.19 80 SER A N 1
ATOM 618 C CA . SER A 1 80 ? 5.438 -3.048 6.927 1.00 95.19 80 SER A CA 1
ATOM 619 C C . SER A 1 80 ? 4.729 -4.397 6.909 1.00 95.19 80 SER A C 1
ATOM 621 O O . SER A 1 80 ? 3.808 -4.602 6.114 1.00 95.19 80 SER A O 1
ATOM 623 N N . SER A 1 81 ? 5.133 -5.305 7.795 1.00 91.19 81 SER A N 1
ATOM 624 C CA . SER A 1 81 ? 4.471 -6.599 7.957 1.00 91.19 81 SER A CA 1
ATOM 625 C C . SER A 1 81 ? 2.995 -6.401 8.307 1.00 91.19 81 SER A C 1
ATOM 627 O O . SER A 1 81 ? 2.655 -5.624 9.203 1.00 91.19 81 SER A O 1
ATOM 629 N N . GLY A 1 82 ? 2.121 -7.127 7.620 1.00 89.00 82 GLY A N 1
ATOM 630 C CA . GLY A 1 82 ? 0.710 -7.269 7.963 1.00 89.00 82 GLY A CA 1
ATOM 631 C C . GLY A 1 82 ? 0.351 -8.727 8.281 1.00 89.00 82 GLY A C 1
ATOM 632 O O . GLY A 1 82 ? 1.237 -9.544 8.547 1.00 89.00 82 GLY A O 1
ATOM 633 N N . PRO A 1 83 ? -0.948 -9.063 8.320 1.00 85.50 83 PRO A N 1
ATOM 634 C CA . PRO A 1 83 ? -1.410 -10.425 8.573 1.00 85.50 83 PRO A CA 1
ATOM 635 C C . PRO A 1 83 ? -1.244 -11.329 7.339 1.00 85.50 83 PRO A C 1
ATOM 637 O O . PRO A 1 83 ? -1.386 -10.867 6.210 1.00 85.50 83 PRO A O 1
ATOM 640 N N . GLU A 1 84 ? -1.038 -12.632 7.564 1.00 84.19 84 GLU A N 1
ATOM 641 C CA . GLU A 1 84 ? -1.162 -13.691 6.537 1.00 84.19 84 GLU A CA 1
ATOM 642 C C . GLU A 1 84 ? -0.395 -13.394 5.229 1.00 84.19 84 GLU A C 1
ATOM 644 O O . GLU A 1 84 ? -0.957 -13.420 4.130 1.00 84.19 84 GLU A O 1
ATOM 649 N N . ASP A 1 85 ? 0.897 -13.078 5.362 1.00 84.19 85 ASP A N 1
ATOM 650 C CA . ASP A 1 85 ? 1.826 -12.808 4.252 1.00 84.19 85 ASP A CA 1
ATOM 651 C C . ASP A 1 85 ? 1.423 -11.625 3.353 1.00 84.19 85 ASP A C 1
ATOM 653 O O . ASP A 1 85 ? 1.836 -11.525 2.196 1.00 84.19 85 ASP A O 1
ATOM 657 N N . VAL A 1 86 ? 0.596 -10.715 3.871 1.00 92.69 86 VAL A N 1
ATOM 658 C CA . VAL A 1 86 ? 0.273 -9.441 3.231 1.00 92.69 86 VAL A CA 1
ATOM 659 C C . VAL A 1 86 ? 1.031 -8.328 3.943 1.00 92.69 86 VAL A C 1
ATOM 661 O O . VAL A 1 86 ? 0.974 -8.187 5.160 1.00 92.69 86 VAL A O 1
ATOM 664 N N . ASN A 1 87 ? 1.723 -7.498 3.179 1.00 94.62 87 ASN A N 1
ATOM 665 C CA . ASN A 1 87 ? 2.337 -6.266 3.640 1.00 94.62 87 ASN A CA 1
ATOM 666 C C . ASN A 1 87 ? 1.324 -5.124 3.624 1.00 94.62 87 ASN A C 1
ATOM 668 O O . ASN A 1 87 ? 0.543 -4.977 2.681 1.00 94.62 87 ASN A O 1
ATOM 672 N N . ILE A 1 88 ? 1.410 -4.255 4.623 1.00 95.94 88 ILE A N 1
ATOM 673 C CA . ILE A 1 88 ? 0.761 -2.948 4.606 1.00 95.94 88 ILE A CA 1
ATOM 674 C C . ILE A 1 88 ? 1.752 -1.969 3.977 1.00 95.94 88 ILE A C 1
ATOM 676 O O . ILE A 1 88 ? 2.898 -1.864 4.418 1.00 95.94 88 ILE A O 1
ATOM 680 N N . VAL A 1 89 ? 1.321 -1.256 2.943 1.00 96.00 89 VAL A N 1
ATOM 681 C CA . VAL A 1 89 ? 2.173 -0.347 2.177 1.00 96.00 89 VAL A CA 1
ATOM 682 C C . VAL A 1 89 ? 1.695 1.077 2.362 1.00 96.00 89 VAL A C 1
ATOM 684 O O . VAL A 1 89 ? 0.538 1.389 2.090 1.00 96.00 89 VAL A O 1
ATOM 687 N N . GLN A 1 90 ? 2.602 1.945 2.799 1.00 96.62 90 GLN A N 1
ATOM 688 C CA . GLN A 1 90 ? 2.395 3.384 2.817 1.00 96.62 90 GLN A CA 1
ATOM 689 C C . GLN A 1 90 ? 3.038 4.004 1.583 1.00 96.62 90 GLN A C 1
ATOM 691 O O . GLN A 1 90 ? 4.250 3.914 1.396 1.00 96.62 90 GLN A O 1
ATOM 696 N N . MET A 1 91 ? 2.213 4.656 0.774 1.00 95.62 91 MET A N 1
ATOM 697 C CA . MET A 1 91 ? 2.605 5.420 -0.398 1.00 95.62 91 MET A CA 1
ATOM 698 C C . MET A 1 91 ? 2.528 6.905 -0.080 1.00 95.62 91 MET A C 1
ATOM 700 O O . MET A 1 91 ? 1.443 7.432 0.156 1.00 95.62 91 MET A O 1
ATOM 704 N N . THR A 1 92 ? 3.675 7.571 -0.089 1.00 95.75 92 THR A N 1
ATOM 705 C CA . THR A 1 92 ? 3.785 9.022 0.054 1.00 95.75 92 THR A CA 1
ATOM 706 C C . THR A 1 92 ? 4.057 9.622 -1.318 1.00 95.75 92 THR A C 1
ATOM 708 O O . THR A 1 92 ? 5.109 9.375 -1.908 1.00 95.75 92 THR A O 1
ATOM 711 N N . GLN A 1 93 ? 3.091 10.377 -1.832 1.00 93.75 93 GLN A N 1
ATOM 712 C CA . GLN A 1 93 ? 3.208 11.082 -3.105 1.00 93.75 93 GLN A CA 1
ATOM 713 C C . GLN A 1 93 ? 4.098 12.323 -2.957 1.00 93.75 93 GLN A C 1
ATOM 715 O O . GLN A 1 93 ? 4.387 12.780 -1.849 1.00 93.75 93 GLN A O 1
ATOM 720 N N . ILE A 1 94 ? 4.515 12.896 -4.087 1.00 92.38 94 ILE A N 1
ATOM 721 C CA . ILE A 1 94 ? 5.376 14.087 -4.115 1.00 92.38 94 ILE A CA 1
ATOM 722 C C . ILE A 1 94 ? 4.731 15.321 -3.464 1.00 92.38 94 ILE A C 1
ATOM 724 O O . ILE A 1 94 ? 5.435 16.158 -2.905 1.00 92.38 94 ILE A O 1
ATOM 728 N N . ASP A 1 95 ? 3.399 15.418 -3.495 1.00 91.69 95 ASP A N 1
ATOM 729 C CA . ASP A 1 95 ? 2.629 16.487 -2.845 1.00 91.69 95 ASP A CA 1
ATOM 730 C C . ASP A 1 95 ? 2.460 16.277 -1.327 1.00 91.69 95 ASP A C 1
ATOM 732 O O . ASP A 1 95 ? 1.813 17.078 -0.653 1.00 91.69 95 ASP A O 1
ATOM 736 N N . GLY A 1 96 ? 3.039 15.202 -0.784 1.00 91.94 96 GLY A N 1
ATOM 737 C CA . GLY A 1 96 ? 2.944 14.822 0.620 1.00 91.94 96 GLY A CA 1
ATOM 738 C C . GLY A 1 96 ? 1.677 14.045 0.975 1.00 91.94 96 GLY A C 1
ATOM 739 O O . GLY A 1 96 ? 1.551 13.613 2.120 1.00 91.94 96 GLY A O 1
ATOM 740 N N . SER A 1 97 ? 0.752 13.822 0.035 1.00 91.50 97 SER A N 1
ATOM 741 C CA . SER A 1 97 ? -0.426 12.996 0.291 1.00 91.50 97 SER A CA 1
ATOM 742 C C . SER A 1 97 ? -0.031 11.542 0.551 1.00 91.50 97 SER A C 1
ATOM 744 O O . SER A 1 97 ? 0.904 10.999 -0.047 1.00 91.50 97 SER A O 1
ATOM 746 N N . ILE A 1 98 ? -0.741 10.901 1.483 1.00 94.38 98 ILE A N 1
ATOM 747 C CA . ILE A 1 98 ? -0.404 9.558 1.949 1.00 94.38 98 ILE A CA 1
ATOM 748 C C . ILE A 1 98 ? -1.579 8.624 1.717 1.00 94.38 98 ILE A C 1
ATOM 750 O O . ILE A 1 98 ? -2.698 8.867 2.174 1.00 94.38 98 ILE A O 1
ATOM 754 N N . SER A 1 99 ? -1.304 7.534 1.010 1.00 93.94 99 SER A N 1
ATOM 755 C CA . SER A 1 99 ? -2.249 6.447 0.790 1.00 93.94 99 SER A CA 1
ATOM 756 C C . SER A 1 99 ? -1.724 5.147 1.382 1.00 93.94 99 SER A C 1
ATOM 758 O O . SER A 1 99 ? -0.524 4.883 1.345 1.00 93.94 99 SER A O 1
ATOM 760 N N . ILE A 1 100 ? -2.628 4.327 1.904 1.00 95.19 100 ILE A N 1
ATOM 761 C CA . ILE A 1 100 ? -2.348 2.978 2.377 1.00 95.19 100 ILE A CA 1
ATOM 762 C C . ILE A 1 100 ? -3.038 1.972 1.463 1.00 95.19 100 ILE A C 1
ATOM 764 O O . ILE A 1 100 ? -4.227 2.101 1.153 1.00 95.19 100 ILE A O 1
ATOM 768 N N . PHE A 1 101 ? -2.289 0.948 1.076 1.00 94.44 101 PHE A N 1
ATOM 769 C CA . PHE A 1 101 ? -2.797 -0.232 0.389 1.00 94.44 101 PHE A CA 1
ATOM 770 C C . PHE A 1 101 ? -2.106 -1.489 0.912 1.00 94.44 101 PHE A C 1
ATOM 772 O O . PHE A 1 101 ? -1.217 -1.428 1.761 1.00 94.44 101 PHE A O 1
ATOM 779 N N . PHE A 1 102 ? -2.533 -2.640 0.410 1.00 95.69 102 PHE A N 1
ATOM 780 C CA . PHE A 1 102 ? -2.003 -3.934 0.807 1.00 95.69 102 PHE A CA 1
ATOM 781 C C . PHE A 1 102 ? -1.246 -4.557 -0.352 1.00 95.69 102 PHE A C 1
ATOM 783 O O . PHE A 1 102 ? -1.582 -4.318 -1.510 1.00 95.69 102 PHE A O 1
ATOM 790 N N . SER A 1 103 ? -0.221 -5.350 -0.070 1.00 94.75 103 SER A N 1
ATOM 791 C CA . SER A 1 103 ? 0.489 -6.057 -1.129 1.00 94.75 103 SER A CA 1
ATOM 792 C C . SER A 1 103 ? 1.048 -7.385 -0.675 1.00 94.75 103 SER A C 1
ATOM 794 O O . SER A 1 103 ? 1.333 -7.571 0.500 1.00 94.75 103 SER A O 1
ATOM 796 N N . ASP A 1 104 ? 1.272 -8.287 -1.611 1.00 93.31 104 ASP A N 1
ATOM 797 C CA . ASP A 1 104 ? 2.148 -9.426 -1.402 1.00 93.31 104 ASP A CA 1
ATOM 798 C C . ASP A 1 104 ? 3.127 -9.535 -2.562 1.00 93.31 104 ASP A C 1
ATOM 800 O O . ASP A 1 104 ? 2.882 -9.015 -3.653 1.00 93.31 104 ASP A O 1
ATOM 804 N N . SER A 1 105 ? 4.258 -10.188 -2.315 1.00 85.81 105 SER A N 1
ATOM 805 C CA . SER A 1 105 ? 5.187 -10.516 -3.383 1.00 85.81 105 SER A CA 1
ATOM 806 C C . SER A 1 105 ? 5.514 -11.995 -3.364 1.00 85.81 105 SER A C 1
ATOM 808 O O . SER A 1 105 ? 5.878 -12.550 -2.328 1.00 85.81 105 SER A O 1
ATOM 810 N N . LYS A 1 106 ? 5.361 -12.623 -4.527 1.00 84.12 106 LYS A N 1
ATOM 811 C CA . LYS A 1 106 ? 5.619 -14.040 -4.749 1.00 84.12 106 LYS A CA 1
ATOM 812 C C . LYS A 1 106 ? 6.078 -14.239 -6.190 1.00 84.12 106 LYS A C 1
ATOM 814 O O . LYS A 1 106 ? 5.495 -13.640 -7.088 1.00 84.12 106 LYS A O 1
ATOM 819 N N . ASP A 1 107 ? 7.097 -15.072 -6.400 1.00 81.88 107 ASP A N 1
ATOM 820 C CA . ASP A 1 107 ? 7.568 -15.499 -7.729 1.00 81.88 107 ASP A CA 1
ATOM 821 C C . ASP A 1 107 ? 7.787 -14.322 -8.711 1.00 81.88 107 ASP A C 1
ATOM 823 O O . ASP A 1 107 ? 7.235 -14.301 -9.809 1.00 81.88 107 ASP A O 1
ATOM 827 N N . ASP A 1 108 ? 8.531 -13.292 -8.282 1.00 82.50 108 ASP A N 1
ATOM 828 C CA . ASP A 1 108 ? 8.795 -12.044 -9.034 1.00 82.50 108 ASP A CA 1
ATOM 829 C C . ASP A 1 108 ? 7.554 -11.215 -9.424 1.00 82.50 108 ASP A C 1
ATOM 831 O O . ASP A 1 108 ? 7.637 -10.257 -10.203 1.00 82.50 108 ASP A O 1
ATOM 835 N N . MET A 1 109 ? 6.400 -11.537 -8.840 1.00 88.50 109 MET A N 1
ATOM 836 C CA . MET A 1 109 ? 5.186 -10.742 -8.929 1.00 88.50 109 MET A CA 1
ATOM 837 C C . MET A 1 109 ? 4.953 -9.957 -7.642 1.00 88.50 109 MET A C 1
ATOM 839 O O . MET A 1 109 ? 5.240 -10.421 -6.538 1.00 88.50 109 MET A O 1
ATOM 843 N N . LEU A 1 110 ? 4.398 -8.763 -7.799 1.00 90.62 110 LEU A N 1
ATOM 844 C CA . LEU A 1 110 ? 3.811 -7.957 -6.740 1.00 90.62 110 LEU A CA 1
ATOM 845 C C . LEU A 1 110 ? 2.326 -7.822 -7.040 1.00 90.62 110 LEU A C 1
ATOM 847 O O . LEU A 1 110 ? 1.954 -7.254 -8.069 1.00 90.62 110 LEU A O 1
ATOM 851 N N . THR A 1 111 ? 1.483 -8.295 -6.134 1.00 93.62 111 THR A N 1
ATOM 852 C CA . THR A 1 111 ? 0.051 -8.016 -6.201 1.00 93.62 111 THR A CA 1
ATOM 853 C C . THR A 1 111 ? -0.257 -6.900 -5.232 1.00 93.62 111 THR A C 1
ATOM 855 O O . THR A 1 111 ? 0.083 -6.981 -4.055 1.00 93.62 111 THR A O 1
ATOM 858 N N . ILE A 1 112 ? -0.907 -5.853 -5.722 1.00 93.75 112 ILE A N 1
ATOM 859 C CA . ILE A 1 112 ? -1.477 -4.797 -4.896 1.00 93.75 112 ILE A CA 1
ATOM 860 C C . ILE A 1 112 ? -2.953 -5.113 -4.714 1.00 93.75 112 ILE A C 1
ATOM 862 O O . ILE A 1 112 ? -3.667 -5.374 -5.686 1.00 93.75 112 ILE A O 1
ATOM 866 N N . TYR A 1 113 ? -3.407 -5.043 -3.472 1.00 93.94 113 TYR A N 1
ATOM 867 C CA . TYR A 1 113 ? -4.780 -5.287 -3.086 1.00 93.94 113 TYR A CA 1
ATOM 868 C C . TYR A 1 113 ? -5.422 -4.047 -2.475 1.00 93.94 113 TYR A C 1
ATOM 870 O O . TYR A 1 113 ? -4.770 -3.222 -1.827 1.00 93.94 113 TYR A O 1
ATOM 878 N N . ALA A 1 114 ? -6.737 -3.988 -2.628 1.00 91.69 114 ALA A N 1
ATOM 879 C CA . ALA A 1 114 ? -7.604 -3.050 -1.943 1.00 91.69 114 ALA A CA 1
ATOM 880 C C . ALA A 1 114 ? -8.636 -3.815 -1.088 1.00 91.69 114 ALA A C 1
ATOM 882 O O . ALA A 1 114 ? -8.967 -4.953 -1.424 1.00 91.69 114 ALA A O 1
ATOM 883 N N . PRO A 1 115 ? -9.164 -3.235 0.003 1.00 91.62 115 PRO A N 1
ATOM 884 C CA . PRO A 1 115 ? -10.264 -3.817 0.765 1.00 91.62 115 PRO A CA 1
ATOM 885 C C . PRO A 1 115 ? -11.487 -4.082 -0.115 1.00 91.62 115 PRO A C 1
ATOM 887 O O . PRO A 1 115 ? -11.914 -3.217 -0.884 1.00 91.62 115 PRO A O 1
ATOM 890 N N . ASP A 1 116 ? -12.077 -5.267 0.034 1.00 89.88 116 ASP A N 1
ATOM 891 C CA . ASP A 1 116 ? -13.315 -5.645 -0.647 1.00 89.88 116 ASP A CA 1
ATOM 892 C C . ASP A 1 116 ? -14.532 -5.035 0.063 1.00 89.88 116 ASP A C 1
ATOM 894 O O . ASP A 1 116 ? -15.251 -5.682 0.827 1.00 89.88 116 ASP A O 1
ATOM 898 N N . ILE A 1 117 ? -14.757 -3.743 -0.171 1.00 84.44 117 ILE A N 1
ATOM 899 C CA . ILE A 1 117 ? -15.871 -3.008 0.440 1.00 84.44 117 ILE A CA 1
ATOM 900 C C . ILE A 1 117 ? -17.223 -3.563 -0.036 1.00 84.44 117 ILE A C 1
ATOM 902 O O . ILE A 1 117 ? -18.189 -3.527 0.718 1.00 84.44 117 ILE A O 1
ATOM 906 N N . VAL A 1 118 ? -17.300 -4.114 -1.251 1.00 83.31 118 VAL A N 1
ATOM 907 C CA . VAL A 1 118 ? -18.557 -4.616 -1.827 1.00 83.31 118 VAL A CA 1
ATOM 908 C C . VAL A 1 118 ? -18.938 -5.963 -1.216 1.00 83.31 118 VAL A C 1
ATOM 910 O O . VAL A 1 118 ? -20.073 -6.141 -0.778 1.00 83.31 118 VAL A O 1
ATOM 913 N N . GLY A 1 119 ? -17.999 -6.906 -1.157 1.00 86.81 119 GLY A N 1
ATOM 914 C CA . GLY A 1 119 ? -18.246 -8.259 -0.665 1.00 86.81 119 GLY A CA 1
ATOM 915 C C . GLY A 1 119 ? -18.122 -8.413 0.850 1.00 86.81 119 GLY A C 1
ATOM 916 O O . GLY A 1 119 ? -18.673 -9.364 1.409 1.00 86.81 119 GLY A O 1
ATOM 917 N N . LYS A 1 120 ? -17.408 -7.508 1.539 1.00 91.38 120 LYS A N 1
ATOM 918 C CA . LYS A 1 120 ? -17.010 -7.685 2.951 1.00 91.38 120 LYS A CA 1
ATOM 919 C C . LYS A 1 120 ? -17.357 -6.505 3.864 1.00 91.38 120 LYS A C 1
ATOM 921 O O . LYS A 1 120 ? -16.843 -6.444 4.982 1.00 91.38 120 LYS A O 1
ATOM 926 N N . MET A 1 121 ? -18.261 -5.611 3.447 1.00 88.75 121 MET A N 1
ATOM 927 C CA . MET A 1 121 ? -18.624 -4.386 4.182 1.00 88.75 121 MET A CA 1
ATOM 928 C C . MET A 1 121 ? -18.873 -4.610 5.682 1.00 88.75 121 MET A C 1
ATOM 930 O O . MET A 1 121 ? -18.277 -3.927 6.510 1.00 88.75 121 MET A O 1
ATOM 934 N N . ASN A 1 122 ? -19.701 -5.599 6.042 1.00 92.88 122 ASN A N 1
ATOM 935 C CA . ASN A 1 122 ? -20.054 -5.869 7.442 1.00 92.88 122 ASN A CA 1
ATOM 936 C C . ASN A 1 122 ? -18.820 -6.186 8.299 1.00 92.88 122 ASN A C 1
ATOM 938 O O . ASN A 1 122 ? -18.704 -5.719 9.429 1.00 92.88 122 ASN A O 1
ATOM 942 N N . ARG A 1 123 ? -17.871 -6.952 7.751 1.00 93.56 123 ARG A N 1
ATOM 943 C CA . ARG A 1 123 ? -16.653 -7.343 8.466 1.00 93.56 123 ARG A CA 1
ATOM 944 C C . ARG A 1 123 ? -15.695 -6.166 8.632 1.00 93.56 123 ARG A C 1
ATOM 946 O O . ARG A 1 123 ? -15.120 -5.993 9.703 1.00 93.56 123 ARG A O 1
ATOM 953 N N . LEU A 1 124 ? -15.556 -5.345 7.591 1.00 91.31 124 LEU A N 1
ATOM 954 C CA . LEU A 1 124 ? -14.751 -4.124 7.640 1.00 91.31 124 LEU A CA 1
ATOM 955 C C . LEU A 1 124 ? -15.323 -3.121 8.655 1.00 91.31 124 LEU A C 1
ATOM 957 O O . LEU A 1 124 ? -14.568 -2.517 9.416 1.00 91.31 124 LEU A O 1
ATOM 961 N N . GLU A 1 125 ? -16.649 -3.011 8.746 1.00 93.25 125 GLU A N 1
ATOM 962 C CA . GLU A 1 125 ? -17.320 -2.152 9.725 1.00 93.25 125 GLU A CA 1
ATOM 963 C C . GLU A 1 125 ? -17.125 -2.644 11.170 1.00 93.25 125 GLU A C 1
ATOM 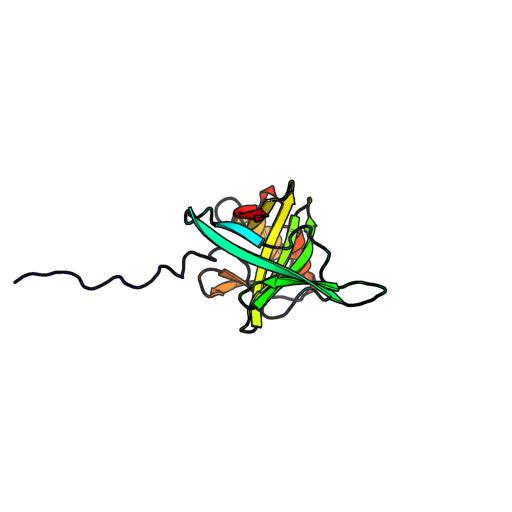965 O O . GLU A 1 125 ? -16.817 -1.852 12.064 1.00 93.25 125 GLU A O 1
ATOM 970 N N . GLU A 1 126 ? -17.193 -3.958 11.414 1.00 95.81 126 GLU A N 1
ATOM 971 C CA . GLU A 1 126 ? -16.833 -4.532 12.719 1.00 95.81 126 GLU A CA 1
ATOM 972 C C . GLU A 1 126 ? -15.402 -4.155 13.128 1.00 95.81 126 GLU A C 1
ATOM 974 O O . GLU A 1 126 ? -15.147 -3.816 14.286 1.00 95.81 126 GLU A O 1
ATOM 979 N N . PHE A 1 127 ? -14.454 -4.205 12.191 1.00 95.00 127 PHE A N 1
ATOM 980 C CA . PHE A 1 127 ? -13.057 -3.861 12.460 1.00 95.00 127 PHE A CA 1
ATOM 981 C C . PHE A 1 127 ? -12.871 -2.378 12.729 1.00 95.00 127 PHE A C 1
ATOM 983 O O . PHE A 1 127 ? -12.098 -2.015 13.622 1.00 95.00 127 PHE A O 1
ATOM 990 N N . ARG A 1 128 ? -13.606 -1.533 11.999 1.00 95.62 128 ARG A N 1
ATOM 991 C CA . ARG A 1 128 ? -13.636 -0.086 12.199 1.00 95.62 128 ARG A CA 1
ATOM 992 C C . ARG A 1 128 ? -14.045 0.244 13.634 1.00 95.62 128 ARG A C 1
ATOM 994 O O . ARG A 1 128 ? -13.337 0.978 14.324 1.00 95.62 128 ARG A O 1
ATOM 1001 N N . ILE A 1 129 ? -15.138 -0.362 14.105 1.00 96.38 129 ILE A N 1
ATOM 1002 C CA . ILE A 1 129 ? -15.660 -0.184 15.467 1.00 96.38 129 ILE A CA 1
ATOM 1003 C C . ILE A 1 129 ? -14.667 -0.726 16.506 1.00 96.38 129 ILE A C 1
ATOM 1005 O O . ILE A 1 129 ? -14.287 -0.011 17.430 1.00 96.38 129 ILE A O 1
ATOM 1009 N N . ARG A 1 130 ? -14.181 -1.966 16.343 1.00 96.81 130 ARG A N 1
ATOM 1010 C CA . ARG A 1 130 ? -13.244 -2.615 17.289 1.00 96.81 130 ARG A CA 1
ATOM 1011 C C . ARG A 1 130 ? -11.898 -1.903 17.416 1.00 96.81 130 ARG A C 1
ATOM 1013 O O . ARG A 1 130 ? -11.210 -2.051 18.434 1.00 96.81 130 ARG A O 1
ATOM 1020 N N . SER A 1 131 ? -11.483 -1.206 16.367 1.00 96.88 131 SER A N 1
ATOM 1021 C CA . SER A 1 131 ? -10.229 -0.455 16.335 1.00 96.88 131 SER A CA 1
ATOM 1022 C C . SER A 1 131 ? -10.412 1.014 16.690 1.00 96.88 131 SER A C 1
ATOM 1024 O O . SER A 1 131 ? -9.414 1.708 16.787 1.00 96.88 131 SER A O 1
ATOM 1026 N N . ASN A 1 132 ? -11.644 1.479 16.922 1.00 97.06 132 ASN A N 1
ATOM 1027 C CA . ASN A 1 132 ? -11.949 2.875 17.234 1.00 97.06 132 ASN A CA 1
ATOM 1028 C C . ASN A 1 132 ? -11.360 3.861 16.204 1.00 97.06 132 ASN A C 1
ATOM 1030 O O . ASN A 1 132 ? -10.719 4.853 16.554 1.00 97.06 132 ASN A O 1
ATOM 1034 N N . VAL A 1 133 ? -11.548 3.558 14.917 1.00 96.69 133 VAL A N 1
ATOM 1035 C CA . VAL A 1 133 ? -11.164 4.449 13.814 1.00 96.69 133 VAL A CA 1
ATOM 1036 C C . VAL A 1 133 ? -12.406 5.028 13.140 1.00 96.69 133 VAL A C 1
ATOM 1038 O O . VAL A 1 133 ? -13.464 4.396 13.067 1.00 96.69 133 VAL A O 1
ATOM 1041 N N . ALA A 1 134 ? -12.288 6.244 12.626 1.00 95.38 134 ALA A N 1
ATOM 1042 C CA . ALA A 1 134 ? -13.303 6.855 11.785 1.00 95.38 134 ALA A CA 1
ATOM 1043 C C . ALA A 1 134 ? -12.887 6.737 10.318 1.00 95.38 134 ALA A C 1
ATOM 1045 O O . ALA A 1 134 ? -11.746 7.038 9.963 1.00 95.38 134 ALA A O 1
ATOM 1046 N N . ILE A 1 135 ? -13.828 6.310 9.476 1.00 92.44 135 ILE A N 1
ATOM 1047 C CA . ILE A 1 135 ? -13.649 6.214 8.029 1.00 92.44 135 ILE A CA 1
ATOM 1048 C C . ILE A 1 135 ? -14.632 7.179 7.384 1.00 92.44 135 ILE A C 1
ATOM 1050 O O . ILE A 1 135 ? -15.838 7.083 7.604 1.00 92.44 135 ILE A O 1
ATOM 1054 N N . THR A 1 136 ? -14.117 8.125 6.611 1.00 90.38 136 THR A N 1
ATOM 1055 C CA . THR A 1 136 ? -14.920 9.102 5.872 1.00 90.38 136 THR A CA 1
ATOM 1056 C C . THR A 1 136 ? -14.555 9.076 4.394 1.00 90.38 136 THR A C 1
ATOM 1058 O O . THR A 1 136 ? -13.615 8.403 3.971 1.00 90.38 136 THR A O 1
ATOM 1061 N N . ARG A 1 137 ? -15.322 9.788 3.567 1.00 84.81 137 ARG A N 1
ATOM 1062 C CA . ARG A 1 137 ? -15.024 9.900 2.140 1.00 84.81 137 ARG A CA 1
ATOM 1063 C C . ARG A 1 137 ? -13.782 10.774 1.934 1.00 84.81 137 ARG A C 1
ATOM 1065 O O . ARG A 1 137 ? -13.785 11.939 2.323 1.00 84.81 137 ARG A O 1
ATOM 1072 N N . GLY A 1 138 ? -12.751 10.209 1.315 1.00 80.25 138 GLY A N 1
ATOM 1073 C CA . GLY A 1 138 ? -11.537 10.905 0.894 1.00 80.25 138 GLY A CA 1
ATOM 1074 C C . GLY A 1 138 ? -11.649 11.490 -0.516 1.00 80.25 138 GLY A C 1
ATOM 1075 O O . GLY A 1 138 ? -12.723 11.527 -1.132 1.00 80.25 138 GLY A O 1
ATOM 1076 N N . THR A 1 139 ? -10.521 11.957 -1.054 1.00 76.94 139 THR A N 1
ATOM 1077 C CA . THR A 1 139 ? -10.455 12.494 -2.422 1.00 76.94 139 THR A CA 1
ATOM 1078 C C . THR A 1 139 ? -10.389 11.367 -3.456 1.00 76.94 139 THR A C 1
ATOM 1080 O O . THR A 1 139 ? -9.911 10.268 -3.178 1.00 76.94 139 THR A O 1
ATOM 1083 N N . GLY A 1 140 ? -10.915 11.601 -4.664 1.00 70.94 140 GLY A N 1
ATOM 1084 C CA . GLY A 1 140 ? -10.806 10.634 -5.768 1.00 70.94 140 GLY A CA 1
ATOM 1085 C C . GLY A 1 140 ? -11.520 9.291 -5.547 1.00 70.94 140 GLY A C 1
ATOM 1086 O O . GLY A 1 140 ? -11.214 8.327 -6.240 1.00 70.94 140 GLY A O 1
ATOM 1087 N N . GLY A 1 141 ? -12.460 9.218 -4.596 1.00 72.00 141 GLY A N 1
ATOM 1088 C CA . GLY A 1 141 ? -13.172 7.981 -4.254 1.00 72.00 141 GLY A CA 1
ATOM 1089 C C . GLY A 1 141 ? -12.466 7.101 -3.221 1.00 72.00 141 GLY A C 1
ATOM 1090 O O . GLY A 1 141 ? -12.982 6.037 -2.910 1.00 72.00 141 GLY A O 1
ATOM 1091 N N . SER A 1 142 ? -11.335 7.546 -2.672 1.00 82.50 142 SER A N 1
ATOM 1092 C CA . SER A 1 142 ? -10.663 6.874 -1.557 1.00 82.50 142 SER A CA 1
ATOM 1093 C C . SER A 1 142 ? -11.440 7.013 -0.241 1.00 82.50 142 SER A C 1
ATOM 1095 O O . SER A 1 142 ? -12.355 7.835 -0.110 1.00 82.50 142 SER A O 1
ATOM 1097 N N . ALA A 1 143 ? -11.048 6.225 0.758 1.00 88.94 143 ALA A N 1
ATOM 1098 C CA . ALA A 1 143 ? -11.579 6.306 2.113 1.00 88.94 143 ALA A CA 1
ATOM 1099 C C . ALA A 1 143 ? -10.530 6.912 3.057 1.00 88.94 143 ALA A C 1
ATOM 1101 O O . ALA A 1 143 ? -9.440 6.368 3.213 1.00 88.94 143 ALA A O 1
ATOM 1102 N N . LEU A 1 144 ? -10.841 8.035 3.700 1.00 92.88 144 LEU A N 1
ATOM 1103 C CA . LEU A 1 144 ? -9.961 8.662 4.683 1.00 92.88 144 LEU A CA 1
ATOM 1104 C C . LEU A 1 144 ? -10.105 7.943 6.026 1.00 92.88 144 LEU A C 1
ATOM 1106 O O . LEU A 1 144 ? -11.180 7.971 6.625 1.00 92.88 144 LEU A O 1
ATOM 1110 N N . ILE A 1 145 ? -9.021 7.342 6.515 1.00 94.75 145 ILE A N 1
ATOM 1111 C CA . ILE A 1 145 ? -8.944 6.800 7.872 1.00 94.75 145 ILE A CA 1
ATOM 1112 C C . ILE A 1 145 ? -8.421 7.892 8.804 1.00 94.75 145 ILE A C 1
ATOM 1114 O O . ILE A 1 145 ? -7.415 8.549 8.536 1.00 94.75 145 ILE A O 1
ATOM 1118 N N . SER A 1 146 ? -9.092 8.056 9.939 1.00 95.38 146 SER A N 1
ATOM 1119 C CA . SER A 1 146 ? -8.673 8.942 11.018 1.00 95.38 146 SER A CA 1
ATOM 1120 C C . SER A 1 146 ? -8.809 8.262 12.378 1.00 95.38 146 SER A C 1
ATOM 1122 O O . SER A 1 146 ? -9.679 7.417 12.589 1.00 95.38 146 SER A O 1
ATOM 1124 N N . GLY A 1 147 ? -7.919 8.621 13.295 1.00 95.12 147 GLY A N 1
ATOM 1125 C CA . GLY A 1 147 ? -7.820 8.047 14.630 1.00 95.12 147 GLY A CA 1
ATOM 1126 C C . GLY A 1 147 ? -6.383 8.130 15.130 1.00 95.12 147 GLY A C 1
ATOM 1127 O O . GLY A 1 147 ? -5.500 8.633 14.435 1.00 95.12 147 GLY A O 1
ATOM 1128 N N . GLU A 1 148 ? -6.142 7.625 16.332 1.00 96.62 148 GLU A N 1
ATOM 1129 C CA . GLU A 1 148 ? -4.783 7.517 16.858 1.00 96.62 148 GLU A CA 1
ATOM 1130 C C . GLU A 1 148 ? -3.969 6.495 16.057 1.00 96.62 148 GLU A C 1
ATOM 1132 O O . GLU A 1 148 ? -4.488 5.469 15.609 1.00 96.62 148 GLU A O 1
ATOM 1137 N N . ARG A 1 149 ? -2.664 6.735 15.916 1.00 95.50 149 ARG A N 1
ATOM 1138 C CA . ARG A 1 149 ? -1.765 5.858 15.153 1.00 95.50 149 ARG A CA 1
ATOM 1139 C C . ARG A 1 149 ? -1.848 4.371 15.556 1.00 95.50 149 ARG A C 1
ATOM 1141 O O . ARG A 1 149 ? -1.958 3.545 14.648 1.00 95.50 149 ARG A O 1
ATOM 1148 N N . PRO A 1 150 ? -1.868 3.985 16.851 1.00 96.00 150 PRO A N 1
ATOM 1149 C CA . PRO A 1 150 ? -2.020 2.579 17.242 1.00 96.00 150 PRO A CA 1
ATOM 1150 C C . PRO A 1 150 ? -3.347 1.962 16.780 1.00 96.00 150 PRO A C 1
ATOM 1152 O O . PRO A 1 150 ? -3.386 0.799 16.385 1.00 96.00 150 PRO A O 1
ATOM 1155 N N . ASN A 1 1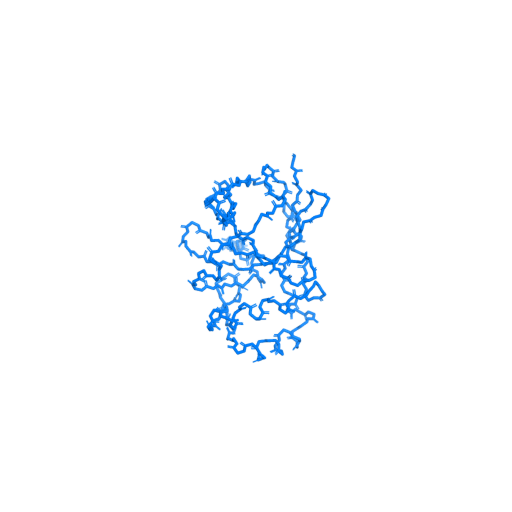51 ? -4.421 2.751 16.774 1.00 97.50 151 ASN A N 1
ATOM 1156 C CA . ASN A 1 151 ? -5.755 2.330 16.350 1.00 97.50 151 ASN A CA 1
ATOM 1157 C C . ASN A 1 151 ? -5.831 2.132 14.831 1.00 97.50 151 ASN A C 1
ATOM 1159 O O . ASN A 1 151 ? -6.396 1.143 14.365 1.00 97.50 151 ASN A O 1
ATOM 1163 N N . ILE A 1 152 ? -5.189 3.012 14.055 1.00 96.81 152 ILE A N 1
ATOM 1164 C CA . ILE A 1 152 ? -5.056 2.852 12.599 1.00 96.81 152 ILE A CA 1
ATOM 1165 C C . ILE A 1 152 ? -4.263 1.584 12.273 1.00 96.81 152 ILE A C 1
ATOM 1167 O O . ILE A 1 152 ? -4.709 0.773 11.464 1.00 96.81 152 ILE A O 1
ATOM 1171 N N . LEU A 1 153 ? -3.124 1.365 12.934 1.00 95.50 153 LEU A N 1
ATOM 1172 C CA . LEU A 1 153 ? -2.319 0.156 12.737 1.00 95.50 153 LEU A CA 1
ATOM 1173 C C . LEU A 1 153 ? -3.093 -1.114 13.109 1.00 95.50 153 LEU A C 1
ATOM 1175 O O . LEU A 1 153 ? -3.057 -2.089 12.362 1.00 95.50 153 LEU A O 1
ATOM 1179 N N . LYS A 1 154 ? -3.839 -1.083 14.220 1.00 95.88 154 LYS A N 1
ATOM 1180 C CA . LYS A 1 154 ? -4.728 -2.170 14.642 1.00 95.88 154 LYS A CA 1
ATOM 1181 C C . LYS A 1 154 ? -5.816 -2.460 13.603 1.00 95.88 154 LYS A C 1
ATOM 1183 O O . LYS A 1 154 ? -6.092 -3.621 13.332 1.00 95.88 154 LYS A O 1
ATOM 1188 N N . TYR A 1 155 ? -6.417 -1.433 13.008 1.00 96.25 155 TYR A N 1
ATOM 1189 C CA . TYR A 1 155 ? -7.417 -1.603 11.953 1.00 96.25 155 TYR A CA 1
ATOM 1190 C C . TYR A 1 155 ? -6.814 -2.241 10.693 1.00 96.25 155 TYR A C 1
ATOM 1192 O O . TYR A 1 155 ? -7.351 -3.212 10.152 1.00 96.25 155 TYR A O 1
ATOM 1200 N N . LEU A 1 156 ? -5.671 -1.726 10.238 1.00 95.50 156 LEU A N 1
ATOM 1201 C CA . LEU A 1 156 ? -4.995 -2.218 9.038 1.00 95.50 156 LEU A CA 1
ATOM 1202 C C . LEU A 1 156 ? -4.510 -3.663 9.211 1.00 95.50 156 LEU A C 1
ATOM 1204 O O . LEU A 1 156 ? -4.660 -4.464 8.294 1.00 95.50 156 LEU A O 1
ATOM 1208 N N . SER A 1 157 ? -4.026 -4.040 10.398 1.00 94.88 157 SER A N 1
ATOM 1209 C CA . SER A 1 157 ? -3.561 -5.406 10.673 1.00 94.88 157 SER A CA 1
ATOM 1210 C C . SER A 1 157 ? -4.674 -6.459 10.742 1.00 94.88 157 SER A C 1
ATOM 1212 O O . SER A 1 157 ? -4.382 -7.652 10.786 1.00 94.88 157 SER A O 1
ATOM 1214 N N . MET A 1 158 ? -5.948 -6.056 10.717 1.00 95.00 158 MET A N 1
ATOM 1215 C CA . MET A 1 158 ? -7.081 -6.983 10.613 1.00 95.00 158 MET A CA 1
ATOM 1216 C C . MET A 1 158 ? -7.433 -7.354 9.162 1.00 95.00 158 MET A C 1
ATOM 1218 O O . MET A 1 158 ? -8.217 -8.279 8.957 1.00 95.00 158 MET A O 1
ATOM 1222 N N . HIS A 1 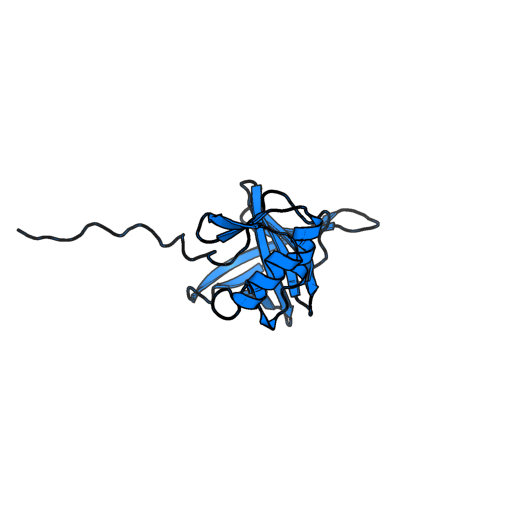159 ? -6.865 -6.677 8.156 1.00 94.69 159 HIS A N 1
ATOM 1223 C CA . HIS A 1 159 ? -7.154 -6.924 6.738 1.00 94.69 159 HIS A CA 1
ATOM 1224 C C . HIS A 1 159 ? -6.389 -8.141 6.214 1.00 94.69 159 HIS A C 1
ATOM 1226 O O . HIS A 1 159 ? -5.359 -8.031 5.551 1.00 94.69 159 HIS A O 1
ATOM 1232 N N . ARG A 1 160 ? -6.914 -9.317 6.541 1.00 92.94 160 ARG A N 1
ATOM 1233 C CA . ARG A 1 160 ? -6.466 -10.601 6.003 1.00 92.94 160 ARG A CA 1
ATOM 1234 C C . ARG A 1 160 ? -6.764 -10.715 4.512 1.00 92.94 160 ARG A C 1
ATOM 1236 O O . ARG A 1 160 ? -7.593 -9.983 3.972 1.00 92.94 160 ARG A O 1
ATOM 1243 N N . ARG A 1 161 ? -6.097 -11.656 3.845 1.00 92.69 161 ARG A N 1
ATOM 1244 C CA . ARG A 1 161 ? -6.158 -11.814 2.385 1.00 92.69 161 ARG A CA 1
ATOM 1245 C C . ARG A 1 161 ? -7.572 -12.057 1.854 1.00 92.69 161 ARG A C 1
ATOM 1247 O O . ARG A 1 161 ? -7.901 -11.583 0.775 1.00 92.69 161 ARG A O 1
ATOM 1254 N N . ASP A 1 162 ? -8.421 -12.739 2.615 1.00 93.38 162 ASP A N 1
ATOM 1255 C CA . ASP A 1 162 ? -9.822 -13.019 2.268 1.00 93.38 162 ASP A CA 1
ATOM 1256 C C . ASP A 1 162 ? -10.742 -11.781 2.301 1.00 93.38 162 ASP A C 1
ATOM 1258 O O . ASP A 1 162 ? -11.903 -11.856 1.885 1.00 93.38 162 ASP A O 1
ATOM 1262 N N . LEU A 1 163 ? -10.232 -10.649 2.792 1.00 93.31 163 LEU A N 1
ATOM 1263 C CA . LEU A 1 163 ? -10.910 -9.350 2.845 1.00 93.31 163 LEU A CA 1
ATOM 1264 C C . LEU A 1 163 ? -10.391 -8.364 1.797 1.00 93.31 163 LEU A C 1
ATOM 1266 O O . LEU A 1 163 ? -10.776 -7.193 1.792 1.00 93.31 163 LEU A O 1
ATOM 1270 N N . LEU A 1 164 ? -9.492 -8.830 0.937 1.00 93.88 164 LEU A N 1
ATOM 1271 C CA . LEU A 1 164 ? -8.753 -8.027 -0.014 1.00 93.88 164 LEU A CA 1
ATOM 1272 C C . LEU A 1 164 ? -9.028 -8.522 -1.437 1.00 93.88 164 LEU A C 1
ATOM 1274 O O . LEU A 1 164 ? -9.089 -9.719 -1.700 1.00 93.88 164 LEU A O 1
ATOM 1278 N N . THR A 1 165 ? -9.173 -7.589 -2.371 1.00 93.06 165 THR A N 1
ATOM 1279 C CA . THR A 1 165 ? -9.312 -7.866 -3.805 1.00 93.06 165 THR A CA 1
ATOM 1280 C C . THR A 1 165 ? -8.073 -7.356 -4.536 1.00 93.06 165 THR A C 1
ATOM 1282 O O . THR A 1 165 ? -7.663 -6.216 -4.295 1.00 93.06 165 THR A O 1
ATOM 1285 N N . PRO A 1 166 ? -7.453 -8.159 -5.420 1.00 93.62 166 PRO A N 1
ATOM 1286 C CA . PRO A 1 166 ? -6.319 -7.703 -6.212 1.00 93.62 166 PRO A CA 1
ATOM 1287 C C . PRO A 1 166 ? -6.766 -6.611 -7.190 1.00 93.62 166 PRO A C 1
ATOM 1289 O O . PRO A 1 166 ? -7.764 -6.761 -7.892 1.00 93.62 166 PRO A O 1
ATOM 1292 N N . VAL A 1 167 ? -6.015 -5.514 -7.254 1.00 93.00 167 VAL A N 1
ATOM 1293 C CA . VAL A 1 167 ? -6.325 -4.355 -8.112 1.00 93.00 167 VAL A CA 1
ATOM 1294 C C . VAL A 1 167 ? -5.212 -4.031 -9.101 1.00 93.00 167 VAL A C 1
ATOM 1296 O O . VAL A 1 167 ? -5.490 -3.519 -10.187 1.00 93.00 167 VAL A O 1
ATOM 1299 N N . VAL A 1 168 ? -3.960 -4.350 -8.768 1.00 94.12 168 VAL A N 1
ATOM 1300 C CA . VAL A 1 168 ? -2.814 -4.198 -9.672 1.00 94.12 168 VAL A CA 1
ATOM 1301 C C . VAL A 1 168 ? -1.913 -5.418 -9.545 1.00 94.12 168 VAL A C 1
ATOM 1303 O O . VAL A 1 168 ? -1.651 -5.887 -8.441 1.00 94.12 168 VAL A O 1
ATOM 1306 N N . LEU A 1 169 ? -1.421 -5.910 -10.677 1.00 94.00 169 LEU A N 1
ATOM 1307 C CA . LEU A 1 169 ? -0.359 -6.909 -10.739 1.00 94.00 169 LEU A CA 1
ATOM 1308 C C . LEU A 1 169 ? 0.860 -6.282 -11.388 1.00 94.00 169 LEU A C 1
ATOM 1310 O O . LEU A 1 169 ? 0.754 -5.779 -12.501 1.00 94.00 169 LEU A O 1
ATOM 1314 N N . CYS A 1 170 ? 2.005 -6.347 -10.727 1.00 92.31 170 CYS A N 1
ATOM 1315 C CA . CYS A 1 170 ? 3.283 -5.925 -11.275 1.00 92.31 170 CYS A CA 1
ATOM 1316 C C . CYS A 1 170 ? 4.218 -7.123 -11.393 1.00 92.31 170 CYS A C 1
ATOM 1318 O O . CYS A 1 170 ? 4.244 -7.989 -10.521 1.00 92.31 170 CYS A O 1
ATOM 1320 N N . ARG A 1 171 ? 4.993 -7.168 -12.471 1.00 92.50 171 ARG A N 1
ATOM 1321 C CA . ARG A 1 171 ? 6.055 -8.153 -12.689 1.00 92.50 171 ARG A CA 1
ATOM 1322 C C . ARG A 1 171 ? 7.360 -7.425 -12.915 1.00 92.50 171 ARG A C 1
ATOM 1324 O O . ARG A 1 171 ? 7.348 -6.376 -13.560 1.00 92.50 171 ARG A O 1
ATOM 1331 N N . ARG A 1 172 ? 8.466 -7.978 -12.420 1.00 90.25 172 ARG A N 1
ATOM 1332 C CA . ARG A 1 172 ? 9.789 -7.489 -12.818 1.00 90.25 172 ARG A CA 1
ATOM 1333 C C . ARG A 1 172 ? 9.936 -7.641 -14.340 1.00 90.25 172 ARG A C 1
ATOM 1335 O O . ARG A 1 172 ? 9.537 -8.673 -14.885 1.00 90.25 172 ARG A O 1
ATOM 1342 N N . ALA A 1 173 ? 10.390 -6.577 -14.998 1.00 86.56 173 ALA A N 1
ATOM 1343 C CA . ALA A 1 173 ? 10.590 -6.522 -16.446 1.00 86.56 173 ALA A CA 1
ATOM 1344 C C . ALA A 1 173 ? 11.937 -7.122 -16.868 1.00 86.56 173 ALA A C 1
ATOM 1346 O O . ALA A 1 173 ? 12.870 -7.134 -16.032 1.00 86.56 173 ALA A O 1
#